Protein AF-A0A7S1H8D1-F1 (afdb_monomer_lite)

Radius of gyration: 38.82 Å; chains: 1; bounding box: 74×26×118 Å

Organism: Hemiselmis andersenii (NCBI:txid464988)

Secondary structure (DSSP, 8-state):
-HHHHHHHHHHHHHHHHHHHHHHHHHHHHHHHHHHHHHHHHHHHHHHHHHHHHHHHHS---EEEEEEEEE-TTTTSHHHHHHHHHHHTT-EEEE-S--B--SSTTSPEEEEEEEEEES-HHHHHHHHHHHHHHHHTPPP---

Structure (mmCIF, N/CA/C/O backbone):
data_AF-A0A7S1H8D1-F1
#
_entry.id   AF-A0A7S1H8D1-F1
#
loop_
_atom_site.group_PDB
_atom_site.id
_atom_site.type_symbol
_atom_site.label_atom_id
_atom_site.label_alt_id
_atom_site.label_comp_id
_atom_site.label_asym_id
_atom_site.label_entity_id
_atom_site.label_seq_id
_atom_site.pdbx_PDB_ins_code
_atom_site.Cartn_x
_atom_site.Cartn_y
_atom_site.Cartn_z
_atom_site.occupancy
_atom_site.B_iso_or_equiv
_atom_site.auth_seq_id
_atom_site.auth_comp_id
_atom_site.auth_asym_id
_atom_site.auth_atom_id
_atom_site.pdbx_PDB_model_num
ATOM 1 N N . VAL A 1 1 ? -43.469 2.665 75.234 1.00 86.69 1 VAL A N 1
ATOM 2 C CA . VAL A 1 1 ? -42.302 1.766 75.000 1.00 86.69 1 VAL A CA 1
ATOM 3 C C . VAL A 1 1 ? -42.365 1.082 73.634 1.00 86.69 1 VAL A C 1
ATOM 5 O O . VAL A 1 1 ? -41.456 1.278 72.842 1.00 86.69 1 VAL A O 1
ATOM 8 N N . LYS A 1 2 ? -43.433 0.341 73.303 1.00 91.94 2 LYS A N 1
ATOM 9 C CA . LYS A 1 2 ? -43.579 -0.340 71.997 1.00 91.94 2 LYS A CA 1
ATOM 10 C C . LYS A 1 2 ? -43.488 0.607 70.786 1.00 91.94 2 LYS A C 1
ATOM 12 O O . LYS A 1 2 ? -42.765 0.319 69.840 1.00 91.94 2 LYS A O 1
ATOM 17 N N . GLU A 1 3 ? -44.167 1.751 70.838 1.00 92.19 3 GLU A N 1
ATOM 18 C CA . GLU A 1 3 ? -44.136 2.763 69.767 1.00 92.19 3 GLU A CA 1
ATOM 19 C C . GLU A 1 3 ? -42.743 3.368 69.560 1.00 92.19 3 GLU A C 1
ATOM 21 O O . GLU A 1 3 ? -42.311 3.542 68.425 1.00 92.19 3 GLU A O 1
ATOM 26 N N . TYR A 1 4 ? -42.001 3.597 70.647 1.00 93.44 4 TYR A N 1
ATOM 27 C CA . TYR A 1 4 ? -40.619 4.079 70.596 1.00 93.44 4 TYR A CA 1
ATOM 28 C C . TYR A 1 4 ? -39.702 3.100 69.849 1.00 93.44 4 TYR A C 1
ATOM 30 O O . TYR A 1 4 ? -38.962 3.500 68.952 1.00 93.44 4 TYR A O 1
ATOM 38 N N . TYR A 1 5 ? -39.796 1.802 70.157 1.00 94.44 5 TYR A N 1
ATOM 39 C CA . TYR A 1 5 ? -39.021 0.779 69.452 1.00 94.44 5 TYR A CA 1
ATOM 40 C C . TYR A 1 5 ? -39.451 0.616 67.989 1.00 94.44 5 TYR A C 1
ATOM 42 O O . TYR A 1 5 ? -38.588 0.432 67.132 1.00 94.44 5 TYR A O 1
ATOM 50 N N . MET A 1 6 ? -40.748 0.740 67.672 1.00 94.12 6 MET A N 1
ATOM 51 C CA . MET A 1 6 ? -41.216 0.738 66.278 1.00 94.12 6 MET A CA 1
ATOM 52 C C . MET A 1 6 ? -40.664 1.927 65.483 1.00 94.12 6 MET A C 1
ATOM 54 O O . MET A 1 6 ? -40.239 1.750 64.340 1.00 94.12 6 MET A O 1
ATOM 58 N N . LEU A 1 7 ? -40.614 3.116 66.089 1.00 95.00 7 LEU A N 1
ATOM 59 C CA . LEU A 1 7 ? -40.040 4.305 65.461 1.00 95.00 7 LEU A CA 1
ATOM 60 C C . LEU A 1 7 ? -38.534 4.137 65.208 1.00 95.00 7 LEU A C 1
ATOM 62 O O . LEU A 1 7 ? -38.073 4.391 64.096 1.00 95.00 7 LEU A O 1
ATOM 66 N N . GLN A 1 8 ? -37.776 3.636 66.191 1.00 95.19 8 GLN A N 1
ATOM 67 C CA . GLN A 1 8 ? -36.350 3.340 66.008 1.00 95.19 8 GLN A CA 1
ATOM 68 C C . GLN A 1 8 ? -36.104 2.287 64.920 1.00 95.19 8 GLN A C 1
ATOM 70 O O . GLN A 1 8 ? -35.146 2.410 64.156 1.00 95.19 8 GLN A O 1
ATOM 75 N N . HIS A 1 9 ? -36.952 1.257 64.834 1.00 94.25 9 HIS A N 1
ATOM 76 C CA . HIS A 1 9 ? -36.835 0.228 63.800 1.00 94.25 9 HIS A CA 1
ATOM 77 C C . HIS A 1 9 ? -37.078 0.785 62.398 1.00 94.25 9 HIS A C 1
ATOM 79 O O . HIS A 1 9 ? -36.313 0.460 61.491 1.00 94.25 9 HIS A O 1
ATOM 85 N N . ARG A 1 10 ? -38.096 1.641 62.225 1.00 95.25 10 ARG A N 1
ATOM 86 C CA . ARG A 1 10 ? -38.345 2.329 60.947 1.00 95.25 10 ARG A CA 1
ATOM 87 C C . ARG A 1 10 ? -37.155 3.198 60.555 1.00 95.25 10 ARG A C 1
ATOM 89 O O . ARG A 1 10 ? -36.572 2.965 59.510 1.00 95.25 10 ARG A O 1
ATOM 96 N N . GLN A 1 11 ? -36.684 4.065 61.449 1.00 94.75 11 GLN A N 1
ATOM 97 C CA . GLN A 1 11 ? -35.532 4.929 61.168 1.00 94.75 11 GLN A CA 1
ATOM 98 C C . GLN A 1 11 ? -34.253 4.146 60.832 1.00 94.75 11 GLN A C 1
ATOM 100 O O . GLN A 1 11 ? -33.479 4.560 59.970 1.00 94.75 11 GLN A O 1
ATOM 105 N N . LYS A 1 12 ? -34.001 3.015 61.505 1.00 95.94 12 LYS A N 1
ATOM 106 C CA . LYS A 1 12 ? -32.871 2.133 61.169 1.00 95.94 12 LYS A CA 1
ATOM 107 C C . LYS A 1 12 ? -33.036 1.505 59.789 1.00 95.94 12 LYS A C 1
ATOM 109 O O . LYS A 1 12 ? -32.059 1.434 59.052 1.00 95.94 12 LYS A O 1
ATOM 114 N N . ARG A 1 13 ? -34.246 1.063 59.445 1.00 96.00 13 ARG A N 1
ATOM 115 C CA . ARG A 1 13 ? -34.550 0.508 58.126 1.00 96.00 13 ARG A CA 1
ATOM 116 C C . ARG A 1 13 ? -34.373 1.556 57.029 1.00 96.00 13 ARG A C 1
ATOM 118 O O . ARG A 1 13 ? -33.666 1.272 56.074 1.00 96.00 13 ARG A O 1
ATOM 125 N N . ASP A 1 14 ? -34.905 2.758 57.218 1.00 95.62 14 ASP A N 1
ATOM 126 C CA . ASP A 1 14 ? -34.790 3.852 56.247 1.00 95.62 14 ASP A CA 1
ATOM 127 C C . ASP A 1 14 ? -33.313 4.208 56.001 1.00 95.62 14 ASP A C 1
ATOM 129 O O . ASP A 1 14 ? -32.876 4.366 54.865 1.00 95.62 14 ASP A O 1
ATOM 133 N N . ARG A 1 15 ? -32.494 4.241 57.064 1.00 95.75 15 ARG A N 1
ATOM 134 C CA . ARG A 1 15 ? -31.038 4.433 56.938 1.00 95.75 15 ARG A CA 1
ATOM 135 C C . ARG A 1 15 ? -30.366 3.314 56.149 1.00 95.75 15 ARG A C 1
ATOM 137 O O . ARG A 1 15 ? -29.469 3.603 55.367 1.00 95.75 15 ARG A O 1
ATOM 144 N N . LEU A 1 16 ? -30.762 2.060 56.365 1.00 95.88 16 LEU A N 1
ATOM 145 C CA . LEU A 1 16 ? -30.211 0.921 55.627 1.00 95.88 16 LEU A CA 1
ATOM 146 C C . LEU A 1 16 ? -30.637 0.932 54.156 1.00 95.88 16 LEU A C 1
ATOM 148 O O . LEU A 1 16 ? -29.819 0.593 53.307 1.00 95.88 16 LEU A O 1
ATOM 152 N N . GLU A 1 17 ? -31.868 1.344 53.851 1.00 96.38 17 GLU A N 1
ATOM 153 C CA . GLU A 1 17 ? -32.351 1.493 52.473 1.00 96.38 17 GLU A CA 1
ATOM 154 C C .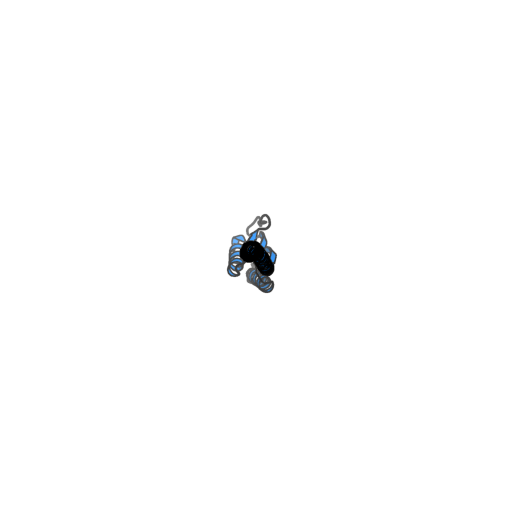 GLU A 1 17 ? -31.542 2.568 51.730 1.00 96.38 17 GLU A C 1
ATOM 156 O O . GLU A 1 17 ? -30.990 2.280 50.671 1.00 96.38 17 GLU A O 1
ATOM 161 N N . VAL A 1 18 ? -31.320 3.738 52.341 1.00 96.00 18 VAL A N 1
ATOM 162 C CA . VAL A 1 18 ? -30.453 4.783 51.760 1.00 96.00 18 VAL A CA 1
ATOM 163 C C . VAL A 1 18 ? -29.021 4.282 51.555 1.00 96.00 18 VAL A C 1
ATOM 165 O O . VAL A 1 18 ? -28.406 4.539 50.522 1.00 96.00 18 VAL A O 1
ATOM 168 N N . LEU A 1 19 ? -28.467 3.556 52.528 1.00 96.06 19 LEU A N 1
ATOM 169 C CA . LEU A 1 19 ? -27.090 3.063 52.448 1.00 96.06 19 LEU A CA 1
ATOM 170 C C . LEU A 1 19 ? -26.940 2.001 51.351 1.00 96.06 19 LEU A C 1
ATOM 172 O O . LEU A 1 19 ? -25.942 2.008 50.632 1.00 96.06 19 LEU A O 1
ATOM 176 N N . ARG A 1 20 ? -27.949 1.138 51.177 1.00 95.81 20 ARG A N 1
ATOM 177 C CA . ARG A 1 20 ? -28.020 0.19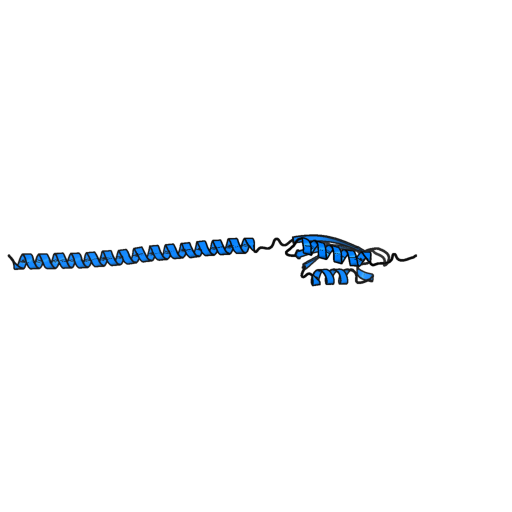0 50.060 1.00 95.81 20 ARG A CA 1
ATOM 178 C C . ARG A 1 20 ? -28.022 0.927 48.726 1.00 95.81 20 ARG A C 1
ATOM 180 O O . ARG A 1 20 ? -27.223 0.579 47.864 1.00 95.81 20 ARG A O 1
ATOM 187 N N . ASP A 1 21 ? -28.872 1.935 48.571 1.00 96.75 21 ASP A N 1
ATOM 188 C CA . ASP A 1 21 ? -29.014 2.654 47.303 1.00 96.75 21 ASP A CA 1
ATOM 189 C C . ASP A 1 21 ? -27.717 3.400 46.936 1.00 96.75 21 ASP A C 1
ATOM 191 O O . ASP A 1 21 ? -27.272 3.355 45.790 1.00 96.75 21 ASP A O 1
ATOM 195 N N . VAL A 1 22 ? -27.027 3.988 47.923 1.00 95.69 22 VAL A N 1
ATOM 196 C CA . VAL A 1 22 ? -25.704 4.610 47.721 1.00 95.69 22 VAL A CA 1
ATOM 197 C C . VAL A 1 22 ? -24.652 3.585 47.294 1.00 95.69 22 VAL A C 1
ATOM 199 O O . VAL A 1 22 ? -23.853 3.855 46.395 1.00 95.69 22 VAL A O 1
ATOM 202 N N . VAL A 1 23 ? -24.620 2.414 47.933 1.00 95.88 23 VAL A N 1
ATOM 203 C CA . VAL A 1 23 ? -23.674 1.347 47.571 1.00 95.88 23 VAL A CA 1
ATOM 204 C C . VAL A 1 23 ? -23.972 0.811 46.173 1.00 95.88 23 VAL A C 1
ATOM 206 O O . VAL A 1 23 ? -23.040 0.592 45.402 1.00 95.88 23 VAL A O 1
ATOM 209 N N . GLN A 1 24 ? -25.247 0.644 45.828 1.00 96.06 24 GLN A N 1
ATOM 210 C CA . GLN A 1 24 ? -25.665 0.155 44.521 1.00 96.06 24 GLN A CA 1
ATOM 211 C C . GLN A 1 24 ? -25.287 1.133 43.405 1.00 96.06 24 GLN A C 1
ATOM 213 O O . GLN A 1 24 ? -24.681 0.716 42.421 1.00 96.06 24 GLN A O 1
ATOM 218 N N . MET A 1 25 ? -25.519 2.432 43.603 1.00 95.56 25 MET A N 1
ATOM 219 C CA . MET A 1 25 ? -25.109 3.460 42.643 1.00 95.56 25 MET A CA 1
ATOM 220 C C . MET A 1 25 ? -23.587 3.455 42.420 1.00 95.56 25 MET A C 1
ATOM 222 O O . MET A 1 25 ? -23.121 3.458 41.283 1.00 95.56 25 MET A O 1
ATOM 226 N N . ARG A 1 26 ? -22.792 3.356 43.496 1.00 94.06 26 ARG A N 1
ATOM 227 C CA . ARG A 1 26 ? -21.323 3.275 43.385 1.00 94.06 26 ARG A CA 1
ATOM 228 C C . ARG A 1 26 ? -20.845 2.004 42.687 1.00 94.06 26 ARG A C 1
ATOM 230 O O . ARG A 1 26 ? -19.829 2.032 41.996 1.00 94.06 26 ARG A O 1
ATOM 237 N N . LEU A 1 27 ? -21.542 0.886 42.885 1.00 95.00 27 LEU A N 1
ATOM 238 C CA . LEU A 1 27 ? -21.225 -0.367 42.208 1.00 95.00 27 LEU A CA 1
ATOM 239 C C . LEU A 1 27 ? -21.471 -0.247 40.701 1.00 95.00 27 LEU A C 1
ATOM 241 O O . LEU A 1 27 ? -20.621 -0.658 39.915 1.00 95.00 27 LEU A O 1
ATOM 245 N N . GLU A 1 28 ? -22.600 0.339 40.304 1.00 96.00 28 GLU A N 1
ATOM 246 C CA . GLU A 1 28 ? -22.944 0.567 38.898 1.00 96.00 28 GLU A CA 1
ATOM 247 C C . GLU A 1 28 ? -21.924 1.489 38.210 1.00 96.00 28 GLU A C 1
ATOM 249 O O . GLU A 1 28 ? -21.458 1.173 37.112 1.00 96.00 28 GLU A O 1
ATOM 254 N N . GLU A 1 29 ? -21.493 2.565 38.878 1.00 94.06 29 GLU A N 1
ATOM 255 C CA . GLU A 1 29 ? -20.413 3.444 38.399 1.00 94.06 29 GLU A CA 1
ATOM 256 C C . GLU A 1 29 ? -19.091 2.680 38.212 1.00 94.06 29 GLU A C 1
ATOM 258 O O . GLU A 1 29 ? -18.476 2.747 37.144 1.00 94.06 29 GLU A O 1
ATOM 263 N N . ALA A 1 30 ? -18.681 1.888 39.208 1.00 91.69 30 ALA A N 1
ATOM 264 C CA . ALA A 1 30 ? -17.452 1.098 39.134 1.00 91.69 30 ALA A CA 1
ATOM 265 C C . ALA A 1 30 ? -17.503 0.043 38.012 1.00 91.69 30 ALA A C 1
ATOM 267 O O . ALA A 1 30 ? -16.527 -0.145 37.281 1.00 91.69 30 ALA A O 1
ATOM 268 N N . MET A 1 31 ? -18.645 -0.627 37.831 1.00 95.62 31 MET A N 1
ATOM 269 C CA . MET A 1 31 ? -18.850 -1.584 36.740 1.00 95.62 31 MET A CA 1
ATOM 270 C C . MET A 1 31 ? -18.814 -0.904 35.367 1.00 95.62 31 MET A C 1
ATOM 272 O O . MET A 1 31 ? -18.234 -1.453 34.424 1.00 95.62 31 MET A O 1
ATOM 276 N N . ALA A 1 32 ? -19.392 0.293 35.243 1.00 92.06 32 ALA A N 1
ATOM 277 C CA . ALA A 1 32 ? -19.333 1.072 34.011 1.00 92.06 32 ALA A CA 1
ATOM 278 C C . ALA A 1 32 ? -17.887 1.443 33.649 1.00 92.06 32 ALA A C 1
ATOM 280 O O . ALA A 1 32 ? -17.497 1.333 32.483 1.00 92.06 32 ALA A O 1
ATOM 281 N N . ASP A 1 33 ? -17.067 1.810 34.633 1.00 91.75 33 ASP A N 1
ATOM 282 C CA . ASP A 1 33 ? -15.659 2.137 34.407 1.00 91.75 33 ASP A CA 1
ATOM 283 C C . ASP A 1 33 ? -14.818 0.918 34.009 1.00 91.75 33 ASP A C 1
ATOM 285 O O . ASP A 1 33 ? -14.001 1.014 33.084 1.00 91.75 33 ASP A O 1
ATOM 289 N N . VAL A 1 34 ? -15.067 -0.249 34.613 1.00 89.81 34 VAL A N 1
ATOM 290 C CA . VAL A 1 34 ? -14.448 -1.516 34.183 1.00 89.81 34 VAL A CA 1
ATOM 291 C C . VAL A 1 34 ? -14.825 -1.834 32.736 1.00 89.81 34 VAL A C 1
ATOM 293 O O . VAL A 1 34 ? -13.942 -2.101 31.919 1.00 89.81 34 VAL A O 1
ATOM 296 N N . ASN A 1 35 ? -16.106 -1.724 32.375 1.00 85.88 35 ASN A N 1
ATOM 297 C CA . ASN A 1 35 ? -16.562 -1.970 31.006 1.00 85.88 35 ASN A CA 1
ATOM 298 C C . ASN A 1 35 ? -15.946 -0.988 30.002 1.00 85.88 35 ASN A C 1
ATOM 300 O O . ASN A 1 35 ? -15.504 -1.410 28.932 1.00 85.88 35 ASN A O 1
ATOM 304 N N . ARG A 1 36 ? -15.842 0.303 30.340 1.00 84.44 36 ARG A N 1
ATOM 305 C CA . ARG A 1 36 ? -15.152 1.304 29.504 1.00 84.44 36 ARG A CA 1
ATOM 306 C C . ARG A 1 36 ? -13.661 1.006 29.351 1.00 84.44 36 ARG A C 1
ATOM 308 O O . ARG A 1 36 ? -13.086 1.304 28.306 1.00 84.44 36 ARG A O 1
ATOM 315 N N . SER A 1 37 ? -13.013 0.473 30.385 1.00 80.56 37 SER A N 1
ATOM 316 C CA . SER A 1 37 ? -11.603 0.068 30.331 1.00 80.56 37 SER A CA 1
ATOM 317 C C . SER A 1 37 ? -11.404 -1.160 29.436 1.00 80.56 37 SER A C 1
ATOM 319 O O . SER A 1 37 ? -10.532 -1.153 28.567 1.00 80.56 37 SER A O 1
ATOM 321 N N . LEU A 1 38 ? -12.275 -2.167 29.565 1.00 80.38 38 LEU A N 1
ATOM 322 C CA . LEU A 1 38 ? -12.280 -3.350 28.700 1.00 80.38 38 LEU A CA 1
ATOM 323 C C . LEU A 1 38 ? -12.486 -2.972 27.229 1.00 80.38 38 LEU A C 1
ATOM 325 O O . LEU A 1 38 ? -11.699 -3.397 26.392 1.00 80.38 38 LEU A O 1
ATOM 329 N N . HIS A 1 39 ? -13.457 -2.105 26.923 1.00 78.19 39 HIS A N 1
ATOM 330 C CA . HIS A 1 39 ? -13.681 -1.625 25.552 1.00 78.19 39 HIS A CA 1
ATOM 331 C C . HIS A 1 39 ? -12.477 -0.854 24.997 1.00 78.19 39 HIS A C 1
ATOM 333 O O . HIS A 1 39 ? -12.115 -1.009 23.833 1.00 78.19 39 HIS A O 1
ATOM 339 N N . ARG A 1 40 ? -11.813 -0.029 25.817 1.00 74.38 40 ARG A N 1
ATOM 340 C CA . ARG A 1 40 ? -10.579 0.653 25.394 1.00 74.38 40 ARG A CA 1
ATOM 341 C C . ARG A 1 40 ? -9.476 -0.348 25.062 1.00 74.38 40 ARG A C 1
ATOM 343 O O . ARG A 1 40 ? -8.798 -0.184 24.053 1.00 74.38 40 ARG A O 1
ATOM 350 N N . ARG A 1 41 ? -9.325 -1.399 25.867 1.00 75.31 41 ARG A N 1
ATOM 351 C CA . ARG A 1 41 ? -8.339 -2.454 25.626 1.00 75.31 41 ARG A CA 1
ATOM 352 C C . ARG A 1 41 ? -8.638 -3.250 24.353 1.00 75.31 41 ARG A C 1
ATOM 354 O O . ARG A 1 41 ? -7.718 -3.453 23.571 1.00 75.31 41 ARG A O 1
ATOM 361 N N . THR A 1 42 ? -9.895 -3.619 24.096 1.00 83.62 42 THR A N 1
ATOM 362 C CA . THR A 1 42 ? -10.267 -4.342 22.865 1.00 83.62 42 THR A CA 1
ATOM 363 C C . THR A 1 42 ? -10.031 -3.500 21.614 1.00 83.62 42 THR A C 1
ATOM 365 O O . THR A 1 42 ? -9.523 -4.016 20.626 1.00 83.62 42 THR A O 1
ATOM 368 N N . VAL A 1 43 ? -10.323 -2.195 21.659 1.00 79.62 43 VAL A N 1
ATOM 369 C CA . VAL A 1 43 ? -10.048 -1.282 20.535 1.00 79.62 43 VAL A CA 1
ATOM 370 C C . VAL A 1 43 ? -8.545 -1.153 20.280 1.00 79.62 43 VAL A C 1
ATOM 372 O O . VAL A 1 43 ? -8.124 -1.158 19.127 1.00 79.62 43 VAL A O 1
ATOM 375 N N . VAL A 1 44 ? -7.723 -1.073 21.332 1.00 79.50 44 VAL A N 1
ATOM 376 C CA . VAL A 1 44 ? -6.256 -1.021 21.198 1.00 79.50 44 VAL A CA 1
ATOM 377 C C . VAL A 1 44 ? -5.698 -2.337 20.652 1.00 79.50 44 VAL A C 1
ATOM 379 O O . VAL A 1 44 ? -4.856 -2.311 19.758 1.00 79.50 44 VAL A O 1
ATOM 382 N N . GLU A 1 45 ? -6.172 -3.481 21.143 1.00 82.81 45 GLU A N 1
ATOM 383 C CA . GLU A 1 45 ? -5.769 -4.803 20.646 1.00 82.81 45 GLU A CA 1
ATOM 384 C C . GLU A 1 45 ? -6.171 -4.994 19.173 1.00 82.81 45 GLU A C 1
ATOM 386 O O . GLU A 1 45 ? -5.377 -5.493 18.372 1.00 82.81 45 GLU A O 1
ATOM 391 N N . GLU A 1 46 ? -7.358 -4.527 18.776 1.00 80.69 46 GLU A N 1
ATOM 392 C CA . GLU A 1 46 ? -7.810 -4.569 17.384 1.00 80.69 46 GLU A CA 1
ATOM 393 C C . GLU A 1 46 ? -7.037 -3.593 16.484 1.00 80.69 46 GLU A C 1
ATOM 395 O O . GLU A 1 46 ? -6.663 -3.963 15.369 1.00 80.69 46 GLU A O 1
ATOM 400 N N . ALA A 1 47 ? -6.703 -2.397 16.977 1.00 77.00 47 ALA A N 1
ATOM 401 C CA . ALA A 1 47 ? -5.832 -1.455 16.276 1.00 77.00 47 ALA A CA 1
ATOM 402 C C . ALA A 1 47 ? -4.427 -2.040 16.061 1.00 77.00 47 ALA A C 1
ATOM 404 O O . ALA A 1 47 ? -3.903 -1.972 14.950 1.00 77.00 47 ALA A O 1
ATOM 405 N N . HIS A 1 48 ? -3.851 -2.697 17.074 1.00 77.88 48 HIS A N 1
ATOM 406 C CA . HIS A 1 48 ? -2.572 -3.401 16.945 1.00 77.88 48 HIS A CA 1
ATOM 407 C C . HIS A 1 48 ? -2.651 -4.568 15.955 1.00 77.88 48 HIS A C 1
ATOM 409 O O . HIS A 1 48 ? -1.744 -4.754 15.142 1.00 77.88 48 HIS A O 1
ATOM 415 N N . ARG A 1 49 ? -3.746 -5.341 15.974 1.00 85.62 49 ARG A N 1
ATOM 416 C CA . ARG A 1 49 ? -3.983 -6.408 14.991 1.00 85.62 49 ARG A CA 1
ATOM 417 C C . ARG A 1 49 ? -4.026 -5.851 13.570 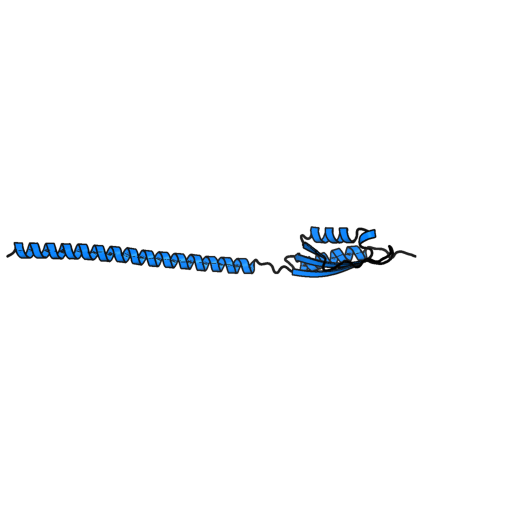1.00 85.62 49 ARG A C 1
ATOM 419 O O . ARG A 1 49 ? -3.449 -6.449 12.661 1.00 85.62 49 ARG A O 1
ATOM 426 N N . LEU A 1 50 ? -4.712 -4.725 13.376 1.00 82.19 50 LEU A N 1
ATOM 427 C CA . LEU A 1 50 ? -4.825 -4.062 12.081 1.00 82.19 50 LEU A CA 1
ATOM 428 C C . LEU A 1 50 ? -3.472 -3.504 11.625 1.00 82.19 50 LEU A C 1
ATOM 430 O O . LEU A 1 50 ? -3.107 -3.710 10.472 1.00 82.19 50 LEU A O 1
ATOM 434 N N . GLN A 1 51 ? -2.709 -2.879 12.526 1.00 79.62 51 GLN A N 1
ATOM 435 C CA . GLN A 1 51 ? -1.370 -2.364 12.242 1.00 79.62 51 GLN A CA 1
ATOM 436 C C . GLN A 1 51 ? -0.418 -3.486 11.817 1.00 79.62 51 GLN A C 1
ATOM 438 O O . GLN A 1 51 ? 0.183 -3.391 10.754 1.00 79.62 51 GLN A O 1
ATOM 443 N N . ASN A 1 52 ? -0.359 -4.590 12.565 1.00 78.94 52 ASN A N 1
ATOM 444 C CA . ASN A 1 52 ? 0.485 -5.737 12.210 1.00 78.94 52 ASN A CA 1
ATOM 445 C C . ASN A 1 52 ? 0.080 -6.350 10.859 1.00 78.94 52 ASN A C 1
ATOM 447 O O . ASN A 1 52 ? 0.925 -6.792 10.081 1.00 78.94 52 ASN A O 1
ATOM 451 N N . ARG A 1 53 ? -1.223 -6.362 10.548 1.00 73.44 53 ARG A N 1
ATOM 452 C CA . ARG A 1 53 ? -1.726 -6.804 9.243 1.00 73.44 53 ARG A CA 1
ATOM 453 C C . ARG A 1 53 ? -1.354 -5.823 8.127 1.00 73.44 53 ARG A C 1
ATOM 455 O O . ARG A 1 53 ? -0.997 -6.276 7.048 1.00 73.44 53 ARG A O 1
ATOM 462 N N . MET A 1 54 ? -1.409 -4.514 8.372 1.00 65.06 54 MET A N 1
ATOM 463 C CA . MET A 1 54 ? -0.979 -3.492 7.413 1.00 65.06 54 MET A CA 1
ATOM 464 C C . MET A 1 54 ? 0.530 -3.530 7.178 1.00 65.06 54 MET A C 1
ATOM 466 O O . MET A 1 54 ? 0.938 -3.491 6.027 1.00 65.06 54 MET A O 1
ATOM 470 N N . GLU A 1 55 ? 1.350 -3.685 8.217 1.00 67.69 55 GLU A N 1
ATOM 471 C CA . GLU A 1 55 ? 2.805 -3.861 8.099 1.00 67.69 55 GLU A CA 1
ATOM 472 C C . GLU A 1 55 ? 3.160 -5.141 7.324 1.00 67.69 55 GLU A C 1
ATOM 474 O O . GLU A 1 55 ? 4.067 -5.123 6.497 1.00 67.69 55 GLU A O 1
ATOM 479 N N . GLY A 1 56 ? 2.389 -6.222 7.492 1.00 60.12 56 GLY A N 1
ATOM 480 C CA . GLY A 1 56 ? 2.491 -7.418 6.646 1.00 60.12 56 GLY A CA 1
ATOM 481 C C . GLY A 1 56 ? 2.014 -7.217 5.198 1.00 60.12 56 GLY A C 1
ATOM 482 O O . GLY A 1 56 ? 2.445 -7.946 4.308 1.00 60.12 56 GLY A O 1
ATOM 483 N N . MET A 1 57 ? 1.147 -6.229 4.951 1.00 54.94 57 MET A N 1
ATOM 484 C CA . MET A 1 57 ? 0.676 -5.818 3.620 1.00 54.94 57 MET A CA 1
ATOM 485 C C . MET A 1 57 ? 1.525 -4.707 2.990 1.00 54.94 57 MET A C 1
ATOM 487 O O . MET A 1 57 ? 1.312 -4.394 1.816 1.00 54.94 57 MET A O 1
ATOM 491 N N . VAL A 1 58 ? 2.501 -4.135 3.711 1.00 54.09 58 VAL A N 1
ATOM 492 C CA . VAL A 1 58 ? 3.591 -3.357 3.110 1.00 54.09 58 VAL A CA 1
ATOM 493 C C . VAL A 1 58 ? 4.449 -4.351 2.335 1.00 54.09 58 VAL A C 1
ATOM 495 O O . VAL A 1 58 ? 5.467 -4.865 2.795 1.00 54.09 58 VAL A O 1
ATOM 498 N N . SER A 1 59 ? 3.946 -4.661 1.142 1.00 55.25 59 SER A N 1
ATOM 499 C CA . SER A 1 59 ? 4.653 -5.258 0.028 1.00 55.25 59 SER A CA 1
ATOM 500 C C . SER A 1 59 ? 6.080 -4.749 0.042 1.00 55.25 59 SER A C 1
ATOM 502 O O . SER A 1 59 ? 6.317 -3.538 0.044 1.00 55.25 59 SER A O 1
ATOM 504 N N . ARG A 1 60 ? 7.037 -5.675 0.096 1.00 60.78 60 ARG A N 1
ATOM 505 C CA . ARG A 1 60 ? 8.444 -5.360 -0.115 1.00 60.78 60 ARG A CA 1
ATOM 506 C C . ARG A 1 60 ? 8.532 -4.796 -1.523 1.00 60.78 60 ARG A C 1
ATOM 508 O O . ARG A 1 60 ? 8.611 -5.556 -2.477 1.00 60.78 60 ARG A O 1
ATOM 515 N N . ASN A 1 61 ? 8.436 -3.478 -1.659 1.00 65.44 61 ASN A N 1
ATOM 516 C CA . ASN A 1 61 ? 8.596 -2.826 -2.943 1.00 65.44 61 ASN A CA 1
ATOM 517 C C . ASN A 1 61 ? 10.009 -3.156 -3.410 1.00 65.44 61 ASN A C 1
ATOM 519 O O . ASN A 1 61 ? 10.989 -2.641 -2.865 1.00 65.44 61 ASN A O 1
ATOM 523 N N . PHE A 1 62 ? 10.113 -4.071 -4.370 1.00 70.81 62 PHE A N 1
ATOM 524 C CA . PHE A 1 62 ? 11.395 -4.405 -4.952 1.00 70.81 62 PHE A CA 1
ATOM 525 C C . PHE A 1 62 ? 11.836 -3.209 -5.778 1.00 70.81 62 PHE A C 1
ATOM 527 O O . PHE A 1 62 ? 11.101 -2.704 -6.630 1.00 70.81 62 PHE A O 1
ATOM 534 N N . THR A 1 63 ? 13.032 -2.729 -5.463 1.00 78.75 63 THR A N 1
ATOM 535 C CA . THR A 1 63 ? 13.702 -1.707 -6.251 1.00 78.75 63 THR A CA 1
ATOM 536 C C . THR A 1 63 ? 14.914 -2.339 -6.902 1.00 78.75 63 THR A C 1
ATOM 538 O O . THR A 1 63 ? 15.645 -3.105 -6.273 1.00 78.75 63 THR A O 1
ATOM 541 N N . THR A 1 64 ? 15.102 -2.095 -8.190 1.00 84.19 64 THR A N 1
ATOM 542 C CA . THR A 1 64 ? 16.241 -2.625 -8.943 1.00 84.19 64 THR A CA 1
ATOM 543 C C . THR A 1 64 ? 16.690 -1.579 -9.942 1.00 84.19 64 THR A C 1
ATOM 545 O O . THR A 1 64 ? 15.872 -0.850 -10.495 1.00 84.19 64 THR A O 1
ATOM 548 N N . THR A 1 65 ? 17.998 -1.464 -10.137 1.00 86.31 65 THR A N 1
ATOM 549 C CA . THR A 1 65 ? 18.584 -0.556 -11.118 1.00 86.31 65 THR A CA 1
ATOM 550 C C . THR A 1 65 ? 19.046 -1.344 -12.335 1.00 86.31 65 THR A C 1
ATOM 552 O O . THR A 1 65 ? 19.741 -2.351 -12.215 1.00 86.31 65 THR A O 1
ATOM 555 N N . VAL A 1 66 ? 18.657 -0.879 -13.517 1.00 86.38 66 VAL A N 1
ATOM 556 C CA . VAL A 1 66 ? 19.034 -1.455 -14.807 1.00 86.38 66 VAL A CA 1
ATOM 557 C C . VAL A 1 66 ? 19.796 -0.396 -15.589 1.00 86.38 66 VAL A C 1
ATOM 559 O O . VAL A 1 66 ? 19.358 0.748 -15.704 1.00 86.38 66 VAL A O 1
ATOM 562 N N . ARG A 1 67 ? 20.966 -0.766 -16.109 1.00 87.62 67 ARG A N 1
ATOM 563 C CA . ARG A 1 67 ? 21.717 0.064 -17.051 1.00 87.62 67 ARG A CA 1
ATOM 564 C C . ARG A 1 67 ? 21.342 -0.367 -18.461 1.00 87.62 67 ARG A C 1
ATOM 566 O O . ARG A 1 67 ? 21.491 -1.539 -18.790 1.00 87.62 67 ARG A O 1
ATOM 573 N N . VAL A 1 68 ? 20.886 0.585 -19.262 1.00 86.06 68 VAL A N 1
ATOM 574 C CA . VAL A 1 68 ? 20.506 0.379 -20.657 1.00 86.06 68 VAL A CA 1
ATOM 575 C C . VAL A 1 68 ? 21.501 1.134 -21.528 1.00 86.06 68 VAL A C 1
ATOM 577 O O . VAL A 1 68 ? 21.701 2.336 -21.337 1.00 86.06 68 VAL A O 1
ATOM 580 N N . THR A 1 69 ? 22.132 0.429 -22.462 1.00 85.69 69 THR A N 1
ATOM 581 C CA . THR A 1 69 ? 23.131 0.971 -23.388 1.00 85.69 69 THR A CA 1
ATOM 582 C C . THR A 1 69 ? 22.734 0.589 -24.812 1.00 85.69 69 THR A C 1
ATOM 584 O 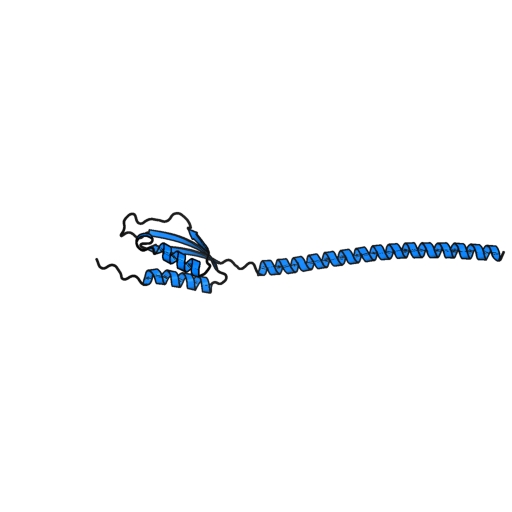O . THR A 1 69 ? 22.354 -0.553 -25.048 1.00 85.69 69 THR A O 1
ATOM 587 N N . GLY A 1 70 ? 22.761 1.550 -25.737 1.00 84.88 70 GLY A N 1
ATOM 588 C CA . GLY A 1 70 ? 22.440 1.332 -27.152 1.00 84.88 70 GLY A CA 1
ATOM 589 C C . GLY A 1 70 ? 22.095 2.632 -27.883 1.00 84.88 70 GLY A C 1
ATOM 590 O O . GLY A 1 70 ? 22.276 3.731 -27.356 1.00 84.88 70 GLY A O 1
ATOM 591 N N . HIS A 1 71 ? 21.536 2.557 -29.092 1.00 83.38 71 HIS A N 1
ATOM 592 C CA . HIS A 1 71 ? 21.076 3.742 -29.839 1.00 83.38 71 HIS A CA 1
ATOM 593 C C . HIS A 1 71 ? 19.694 4.235 -29.368 1.00 83.38 71 HIS A C 1
ATOM 595 O O . HIS A 1 71 ? 18.733 4.314 -30.137 1.00 83.38 71 HIS A O 1
ATOM 601 N N . LEU A 1 72 ? 19.612 4.590 -28.082 1.00 80.81 72 LEU A N 1
ATOM 602 C CA . LEU A 1 72 ? 18.373 4.804 -27.321 1.00 80.81 72 LEU A CA 1
ATOM 603 C C . LEU A 1 72 ? 17.373 5.782 -27.964 1.00 80.81 72 LEU A C 1
ATOM 605 O O . LEU A 1 72 ? 16.167 5.556 -27.891 1.00 80.81 72 LEU A O 1
ATOM 609 N N . TYR A 1 73 ? 17.872 6.846 -28.599 1.00 80.12 73 TYR A N 1
ATOM 610 C CA . TYR A 1 73 ? 17.052 7.938 -29.140 1.00 80.12 73 TYR A CA 1
ATOM 611 C C . TYR A 1 73 ? 16.762 7.803 -30.637 1.00 80.12 73 TYR A C 1
ATOM 613 O O . TYR A 1 73 ? 15.666 8.128 -31.075 1.00 80.12 73 TYR A O 1
ATOM 621 N N . ASN A 1 74 ? 17.715 7.303 -31.431 1.00 71.12 74 ASN A N 1
ATOM 622 C CA . ASN A 1 74 ? 17.557 7.222 -32.890 1.00 71.12 74 ASN A CA 1
ATOM 623 C C . ASN A 1 74 ? 16.498 6.196 -33.315 1.00 71.12 74 ASN A C 1
ATOM 625 O O . ASN A 1 74 ? 15.931 6.319 -34.396 1.00 71.12 74 ASN A O 1
ATOM 629 N N . ARG A 1 75 ? 16.257 5.177 -32.484 1.00 68.62 75 ARG A N 1
ATOM 630 C CA . ARG A 1 75 ? 15.354 4.056 -32.788 1.00 68.62 75 ARG A CA 1
ATOM 631 C C . ARG A 1 75 ? 14.151 3.963 -31.850 1.00 68.62 75 ARG A C 1
ATOM 633 O O . ARG A 1 75 ? 13.502 2.924 -31.814 1.00 68.62 75 ARG A O 1
ATOM 640 N N . HIS A 1 76 ? 13.874 5.010 -31.065 1.00 81.44 76 HIS A N 1
ATOM 641 C CA . HIS A 1 76 ? 12.831 4.985 -30.027 1.00 81.44 76 HIS A CA 1
ATOM 642 C C . HIS A 1 76 ? 12.974 3.795 -29.051 1.00 81.44 76 HIS A C 1
ATOM 644 O O . HIS A 1 76 ? 12.005 3.340 -28.451 1.00 81.44 76 HIS A O 1
ATOM 650 N N . LEU A 1 77 ? 14.195 3.269 -28.881 1.00 82.88 77 LEU A N 1
ATOM 651 C CA . LEU A 1 77 ? 14.466 2.111 -28.023 1.00 82.88 77 LEU A CA 1
ATOM 652 C C . LEU A 1 77 ? 14.184 2.435 -26.558 1.00 82.88 77 LEU A C 1
ATOM 654 O O . LEU A 1 77 ? 13.674 1.586 -25.830 1.00 82.88 77 LEU A O 1
ATOM 658 N N . LEU A 1 78 ? 14.473 3.670 -26.135 1.00 84.75 78 LEU A N 1
ATOM 659 C CA . LEU A 1 78 ? 14.127 4.124 -24.793 1.00 84.75 78 LEU A CA 1
ATOM 660 C C . LEU A 1 78 ? 12.612 4.122 -24.581 1.00 84.75 78 LEU A C 1
ATOM 662 O O . LEU A 1 78 ? 12.154 3.588 -23.583 1.00 84.75 78 LEU A O 1
ATOM 666 N N . GLU A 1 79 ? 11.850 4.666 -25.527 1.00 87.00 79 GLU A N 1
ATOM 667 C CA . GLU A 1 79 ? 10.385 4.737 -25.467 1.00 87.00 79 GLU A CA 1
ATOM 668 C C . GLU A 1 79 ? 9.772 3.334 -25.390 1.00 87.00 79 GLU A C 1
ATOM 670 O O . GLU A 1 79 ? 9.061 3.030 -24.441 1.00 87.00 79 GLU A O 1
ATOM 675 N N . ARG A 1 80 ? 10.203 2.413 -26.260 1.00 87.50 80 ARG A N 1
ATOM 676 C CA . ARG A 1 80 ? 9.784 1.002 -26.201 1.00 87.50 80 ARG A CA 1
ATOM 677 C C . ARG A 1 80 ? 10.153 0.309 -24.890 1.00 87.50 80 ARG A C 1
ATOM 679 O O . ARG A 1 80 ? 9.417 -0.550 -24.416 1.00 87.50 80 ARG A O 1
ATOM 686 N N . THR A 1 81 ? 11.311 0.643 -24.322 1.00 86.81 81 THR A N 1
ATOM 687 C CA . THR A 1 81 ? 11.733 0.106 -23.021 1.00 86.81 81 THR A CA 1
ATOM 688 C C . THR A 1 81 ? 10.796 0.596 -21.917 1.00 86.81 81 THR A C 1
ATOM 690 O O . THR A 1 81 ? 10.406 -0.192 -21.058 1.00 86.81 81 THR A O 1
ATOM 693 N N . LEU A 1 82 ? 10.407 1.874 -21.953 1.00 88.31 82 LEU A N 1
ATOM 694 C CA . LEU A 1 82 ? 9.445 2.458 -21.017 1.00 88.31 82 LEU A CA 1
ATOM 695 C C . LEU A 1 82 ? 8.057 1.826 -21.170 1.00 88.31 82 LEU A C 1
ATOM 697 O O . LEU A 1 82 ? 7.483 1.436 -20.158 1.00 88.31 82 LEU A O 1
ATOM 701 N N . ASP A 1 83 ? 7.577 1.624 -22.399 1.00 89.19 83 ASP A N 1
ATOM 702 C CA . ASP A 1 83 ? 6.276 0.994 -22.669 1.00 89.19 83 ASP A CA 1
ATOM 703 C C . ASP A 1 83 ? 6.178 -0.414 -22.065 1.00 89.19 83 ASP A C 1
ATOM 705 O O . ASP A 1 83 ? 5.168 -0.774 -21.461 1.00 89.19 83 ASP A O 1
ATOM 709 N N . VAL A 1 84 ? 7.242 -1.217 -22.187 1.00 87.75 84 VAL A N 1
ATOM 710 C CA . VAL A 1 84 ? 7.301 -2.560 -21.585 1.00 87.75 84 VAL A CA 1
ATOM 711 C C . VAL A 1 84 ? 7.252 -2.474 -20.060 1.00 87.75 84 VAL A C 1
ATOM 713 O O . VAL A 1 84 ? 6.508 -3.212 -19.419 1.00 87.75 84 VAL A O 1
ATOM 716 N N . ILE A 1 85 ? 8.011 -1.554 -19.462 1.00 86.31 85 ILE A N 1
ATOM 717 C CA . ILE A 1 85 ? 8.027 -1.357 -18.006 1.00 86.31 85 ILE A CA 1
ATOM 718 C C . ILE A 1 85 ? 6.640 -0.921 -17.499 1.00 86.31 85 ILE A C 1
ATOM 720 O O . ILE A 1 85 ? 6.165 -1.436 -16.482 1.00 86.31 85 ILE A O 1
ATOM 724 N N . GLU A 1 86 ? 5.974 -0.014 -18.216 1.00 85.75 86 GLU A N 1
ATOM 725 C CA . GLU A 1 86 ? 4.627 0.461 -17.885 1.00 85.75 86 GLU A CA 1
ATOM 726 C C . GLU A 1 86 ? 3.564 -0.632 -18.055 1.00 85.75 86 GLU A C 1
ATOM 728 O O . GLU A 1 86 ? 2.691 -0.765 -17.194 1.00 85.75 86 GLU A O 1
ATOM 733 N N . ALA A 1 87 ? 3.665 -1.472 -19.092 1.00 86.56 87 ALA A N 1
ATOM 734 C CA . ALA A 1 87 ? 2.762 -2.608 -19.301 1.00 86.56 87 ALA A CA 1
ATOM 735 C C . ALA A 1 87 ? 2.772 -3.593 -18.117 1.00 86.56 87 ALA A C 1
ATOM 737 O O . ALA A 1 87 ? 1.746 -4.191 -17.781 1.00 86.56 87 ALA A O 1
ATOM 738 N N . HIS A 1 88 ? 3.911 -3.703 -17.431 1.00 84.12 88 HIS A N 1
ATOM 739 C CA . HIS A 1 88 ? 4.084 -4.520 -16.229 1.00 84.12 88 HIS A CA 1
ATOM 740 C C . HIS A 1 88 ? 3.693 -3.802 -14.921 1.00 84.12 88 HIS A C 1
ATOM 742 O O . HIS A 1 88 ? 3.921 -4.328 -13.828 1.00 84.12 88 HIS A O 1
ATOM 748 N N . ASN A 1 89 ? 3.064 -2.622 -15.004 1.00 82.81 89 ASN A N 1
ATOM 749 C CA . ASN A 1 89 ? 2.689 -1.759 -13.874 1.00 82.81 89 ASN A CA 1
ATOM 750 C C . ASN A 1 89 ? 3.874 -1.375 -12.967 1.00 82.81 89 ASN A C 1
ATOM 752 O O . ASN A 1 89 ? 3.695 -1.100 -11.776 1.00 82.81 89 ASN A O 1
ATOM 756 N N . ALA A 1 90 ? 5.093 -1.362 -13.508 1.00 84.25 90 ALA A N 1
ATOM 757 C CA . ALA A 1 90 ? 6.268 -0.914 -12.783 1.00 84.25 90 ALA A CA 1
ATOM 758 C C . ALA A 1 90 ? 6.459 0.596 -12.965 1.00 84.25 90 ALA A C 1
ATOM 760 O O . ALA A 1 90 ? 6.216 1.168 -14.023 1.00 84.25 90 ALA A O 1
ATOM 761 N N . THR A 1 91 ? 6.925 1.254 -11.909 1.00 85.00 91 THR A N 1
ATOM 762 C CA . THR A 1 91 ? 7.306 2.669 -11.967 1.00 85.00 91 THR A CA 1
ATOM 763 C C . THR A 1 91 ? 8.782 2.778 -12.308 1.00 85.00 91 THR A C 1
ATOM 765 O O . THR A 1 91 ? 9.599 2.036 -11.756 1.00 85.00 91 THR A O 1
ATOM 768 N N . VAL A 1 92 ? 9.136 3.710 -13.193 1.00 87.38 92 VAL A N 1
ATOM 769 C CA . VAL A 1 92 ? 10.531 3.971 -13.548 1.00 87.38 92 VAL A CA 1
ATOM 770 C C . VAL A 1 92 ? 10.970 5.359 -13.103 1.00 87.38 92 VAL A C 1
ATOM 772 O O . VAL A 1 92 ? 10.207 6.325 -13.140 1.00 87.38 92 VAL A O 1
ATOM 775 N N . ARG A 1 93 ? 12.246 5.477 -12.741 1.00 87.38 93 ARG A N 1
ATOM 776 C CA . ARG A 1 93 ? 12.915 6.756 -12.509 1.00 87.38 93 ARG A CA 1
ATOM 777 C C . ARG A 1 93 ? 14.324 6.719 -13.087 1.00 87.38 93 ARG A C 1
ATOM 779 O O . ARG A 1 93 ? 15.063 5.776 -12.835 1.00 87.38 93 ARG A O 1
ATOM 786 N N . SER A 1 94 ? 14.730 7.760 -13.811 1.00 85.62 94 SER A N 1
ATOM 787 C CA . SER A 1 94 ? 16.135 7.905 -14.213 1.00 85.62 94 SER A CA 1
ATOM 788 C C . SER A 1 94 ? 17.012 8.164 -12.988 1.00 85.62 94 SER A C 1
ATOM 790 O O . SER A 1 94 ? 16.711 9.042 -12.173 1.00 85.62 94 SER A O 1
ATOM 792 N N . VAL A 1 95 ? 18.102 7.411 -12.865 1.00 84.94 95 VAL A N 1
ATOM 793 C CA . VAL A 1 95 ? 19.132 7.618 -11.845 1.00 84.94 95 VAL A CA 1
ATOM 794 C C . VAL A 1 95 ? 20.310 8.323 -12.501 1.00 84.94 95 VAL A C 1
ATOM 796 O O . VAL A 1 95 ? 21.105 7.707 -13.203 1.00 84.94 95 VAL A O 1
ATOM 799 N N . GLY A 1 96 ? 20.424 9.624 -12.242 1.00 83.00 96 GLY A N 1
ATOM 800 C CA . GLY A 1 96 ? 21.461 10.471 -12.829 1.00 83.00 96 GLY A CA 1
ATOM 801 C C . GLY A 1 96 ? 21.113 10.983 -14.227 1.00 83.00 96 GLY A C 1
ATOM 802 O O . GLY A 1 96 ? 19.982 10.840 -14.704 1.00 83.00 96 GLY A O 1
ATOM 803 N N . GLU A 1 97 ? 22.100 11.626 -14.847 1.00 81.56 97 GLU A N 1
ATOM 804 C CA . GLU A 1 97 ? 21.990 12.189 -16.191 1.00 81.56 97 GLU A CA 1
ATOM 805 C C . GLU A 1 97 ? 22.282 11.117 -17.256 1.00 81.56 97 GLU A C 1
ATOM 807 O O . GLU A 1 97 ? 23.232 10.342 -17.101 1.00 81.56 97 GLU A O 1
ATOM 812 N N . PRO A 1 98 ? 21.485 11.047 -18.338 1.00 84.88 98 PRO A N 1
ATOM 813 C CA . PRO A 1 98 ? 21.765 10.152 -19.452 1.00 84.88 98 PRO A CA 1
ATOM 814 C C . PRO A 1 98 ? 23.063 10.565 -20.154 1.00 84.88 98 PRO A C 1
ATOM 816 O O . PRO A 1 98 ? 23.267 11.732 -20.492 1.00 84.88 98 PRO A O 1
ATOM 819 N N . ILE A 1 99 ? 23.931 9.590 -20.415 1.00 85.38 99 ILE A N 1
ATOM 820 C CA . ILE A 1 99 ? 25.168 9.790 -21.169 1.00 85.38 99 ILE A CA 1
ATOM 821 C C . ILE A 1 99 ? 24.819 9.653 -22.648 1.00 85.38 99 ILE A C 1
ATOM 823 O O . ILE A 1 99 ? 24.509 8.560 -23.122 1.00 85.38 99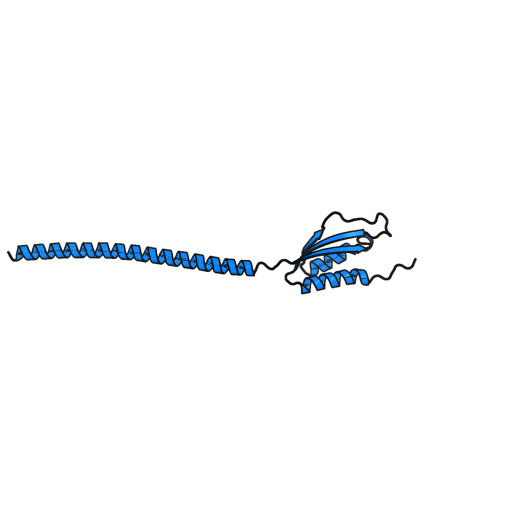 ILE A O 1
ATOM 827 N N . LEU A 1 100 ? 24.846 10.767 -23.374 1.00 83.38 100 LEU A N 1
ATOM 828 C CA . LEU A 1 100 ? 24.554 10.788 -24.803 1.00 83.38 100 LEU A CA 1
ATOM 829 C C . LEU A 1 100 ? 25.798 10.411 -25.609 1.00 83.38 100 LEU A C 1
ATOM 831 O O . LEU A 1 100 ? 26.859 11.017 -25.445 1.00 83.38 100 LEU A O 1
ATOM 835 N N . GLY A 1 101 ? 25.652 9.454 -26.525 1.00 75.44 101 GLY A N 1
ATOM 836 C CA . GLY A 1 101 ? 26.638 9.234 -27.574 1.00 75.44 101 GLY A CA 1
ATOM 837 C C . GLY A 1 101 ? 26.676 10.467 -28.473 1.00 75.44 101 GLY A C 1
ATOM 838 O O . GLY A 1 101 ? 25.705 10.764 -29.160 1.00 75.44 101 GLY A O 1
ATOM 839 N N . GLY A 1 102 ? 27.771 11.231 -28.450 1.00 71.50 102 GLY A N 1
ATOM 840 C CA . GLY A 1 102 ? 27.882 12.532 -29.132 1.00 71.50 102 GLY A CA 1
ATOM 841 C C . GLY A 1 102 ? 27.732 12.509 -30.665 1.00 71.50 102 GLY A C 1
ATOM 842 O O . GLY A 1 102 ? 27.801 13.558 -31.299 1.00 71.50 102 GLY A O 1
ATOM 843 N N . MET A 1 103 ? 27.530 11.337 -31.274 1.00 74.44 103 MET A N 1
ATOM 844 C CA . MET A 1 103 ? 27.273 11.135 -32.701 1.00 74.44 103 MET A CA 1
ATOM 845 C C . MET A 1 103 ? 26.237 10.022 -32.895 1.00 74.44 103 MET A C 1
ATOM 847 O O . MET A 1 103 ? 26.078 9.161 -32.037 1.00 74.44 103 MET A O 1
ATOM 851 N N . ARG A 1 104 ? 25.569 9.990 -34.058 1.00 69.81 104 ARG A N 1
ATOM 852 C CA . ARG A 1 104 ? 24.492 9.021 -34.355 1.00 69.81 104 ARG A CA 1
ATOM 853 C C . ARG A 1 104 ? 24.906 7.547 -34.246 1.00 69.81 104 ARG A C 1
ATOM 855 O O . ARG A 1 104 ? 24.055 6.727 -33.921 1.00 69.81 104 ARG A O 1
ATOM 862 N N . ASN A 1 105 ? 26.180 7.245 -34.486 1.00 74.56 105 ASN A N 1
ATOM 863 C CA . ASN A 1 105 ? 26.733 5.888 -34.453 1.00 74.56 105 ASN A CA 1
ATOM 864 C C . ASN A 1 105 ? 27.346 5.535 -33.089 1.00 74.56 105 ASN A C 1
ATOM 866 O O . ASN A 1 105 ? 27.923 4.466 -32.941 1.00 74.56 105 ASN A O 1
ATOM 870 N N . ILE A 1 106 ? 27.252 6.425 -32.098 1.00 79.31 106 ILE A N 1
ATOM 871 C CA . ILE A 1 106 ? 27.735 6.171 -30.740 1.00 79.31 106 ILE A CA 1
ATOM 872 C C . ILE A 1 106 ? 26.527 5.837 -29.868 1.00 79.31 106 ILE A C 1
ATOM 874 O O . ILE A 1 106 ? 25.486 6.493 -29.936 1.00 79.31 106 ILE A O 1
ATOM 878 N N . GLU A 1 107 ? 26.660 4.793 -29.061 1.00 82.44 107 GLU A N 1
ATOM 879 C CA . GLU A 1 107 ? 25.626 4.371 -28.125 1.00 82.44 107 GLU A CA 1
ATOM 880 C C . GLU A 1 107 ? 25.451 5.391 -26.992 1.00 82.44 107 GLU A C 1
ATOM 882 O O . GLU A 1 107 ? 26.409 5.968 -26.474 1.00 82.44 107 GLU A O 1
ATOM 887 N N . SER A 1 108 ? 24.203 5.589 -26.582 1.00 86.50 108 SER A N 1
ATOM 888 C CA . SER A 1 108 ? 23.839 6.323 -25.376 1.00 86.50 108 SER A CA 1
ATOM 889 C C . SER A 1 108 ? 23.623 5.343 -24.226 1.00 86.50 108 SER A C 1
ATOM 891 O O . SER A 1 108 ? 23.185 4.212 -24.432 1.00 86.50 108 SER A O 1
ATOM 893 N N . THR A 1 109 ? 23.899 5.782 -23.001 1.00 87.31 109 THR A N 1
ATOM 894 C CA . THR A 1 109 ? 23.674 4.990 -21.787 1.00 87.31 109 THR A CA 1
ATOM 895 C C . THR A 1 109 ? 22.769 5.737 -20.819 1.00 87.31 109 THR A C 1
ATOM 897 O O . THR A 1 109 ? 22.992 6.911 -20.528 1.00 87.31 109 THR A O 1
ATOM 900 N N . ILE A 1 110 ? 21.784 5.037 -20.263 1.00 88.56 110 ILE A N 1
ATOM 901 C CA . ILE A 1 110 ? 20.921 5.534 -19.189 1.00 88.56 110 ILE A CA 1
ATOM 902 C C . ILE A 1 110 ? 20.825 4.492 -18.075 1.00 88.56 110 ILE A C 1
ATOM 904 O O . ILE A 1 110 ? 20.867 3.285 -18.318 1.00 88.56 110 ILE A O 1
ATOM 908 N N . VAL A 1 111 ? 20.714 4.954 -16.832 1.00 88.00 111 VAL A N 1
ATOM 909 C CA . VAL A 1 111 ? 20.460 4.090 -15.677 1.00 88.00 111 VAL A CA 1
ATOM 910 C C . VAL A 1 111 ? 19.039 4.343 -15.198 1.00 88.00 111 VAL A C 1
ATOM 912 O O . VAL A 1 111 ? 18.681 5.469 -14.859 1.00 88.00 111 VAL A O 1
ATOM 915 N N . LEU A 1 112 ? 18.232 3.291 -15.167 1.00 88.12 112 LEU A N 1
ATOM 916 C CA . LEU A 1 112 ? 16.829 3.329 -14.779 1.00 88.12 112 LEU A CA 1
ATOM 917 C C . LEU A 1 112 ? 16.644 2.569 -13.467 1.00 88.12 112 LEU A C 1
ATOM 919 O O . LEU A 1 112 ? 17.110 1.443 -13.320 1.00 88.12 112 LEU A O 1
ATOM 923 N N . GLN A 1 113 ? 15.965 3.180 -12.505 1.00 88.00 113 GLN A N 1
ATOM 924 C CA . GLN A 1 113 ? 15.487 2.527 -11.295 1.00 88.00 113 GLN A CA 1
ATOM 925 C C . GLN A 1 113 ? 14.034 2.114 -11.497 1.00 88.00 113 GLN A C 1
ATOM 927 O O . GLN A 1 113 ? 13.177 2.959 -11.741 1.00 88.00 113 GLN A O 1
ATOM 932 N N . LEU A 1 114 ? 13.781 0.819 -11.360 1.00 86.56 114 LEU A N 1
ATOM 933 C CA . LEU A 1 114 ? 12.462 0.206 -11.368 1.00 86.56 114 LEU A CA 1
ATOM 934 C C . LEU A 1 114 ? 11.974 0.070 -9.927 1.00 86.56 114 LEU A C 1
ATOM 936 O O . LEU A 1 114 ? 12.721 -0.409 -9.068 1.00 86.56 114 LEU A O 1
ATOM 940 N N . SER A 1 115 ? 10.735 0.474 -9.659 1.00 82.06 115 SER A N 1
ATOM 941 C CA . SER A 1 115 ? 10.073 0.341 -8.358 1.00 82.06 115 SER A CA 1
ATOM 942 C C . SER A 1 115 ? 8.620 -0.121 -8.498 1.00 82.06 115 SER A C 1
ATOM 944 O O . SER A 1 115 ? 7.951 0.187 -9.480 1.00 82.06 115 SER A O 1
ATOM 946 N N . GLY A 1 116 ? 8.102 -0.826 -7.489 1.00 70.31 116 GLY A N 1
ATOM 947 C CA . GLY A 1 116 ? 6.669 -1.153 -7.391 1.00 70.31 116 GLY A CA 1
ATOM 948 C C . GLY A 1 116 ? 6.270 -2.559 -7.844 1.00 70.31 116 GLY A C 1
ATOM 949 O O . GLY A 1 116 ? 5.085 -2.868 -7.870 1.00 70.31 116 GLY A O 1
ATOM 950 N N . VAL A 1 117 ? 7.230 -3.436 -8.145 1.00 63.78 117 VAL A N 1
ATOM 951 C CA . VAL A 1 117 ? 6.932 -4.834 -8.483 1.00 63.78 117 VAL A CA 1
ATOM 952 C C . VAL A 1 117 ? 6.757 -5.649 -7.197 1.00 63.78 117 VAL A C 1
ATOM 954 O O . VAL A 1 117 ? 7.633 -5.638 -6.330 1.00 63.78 117 VAL A O 1
ATOM 957 N N . MET A 1 118 ? 5.617 -6.338 -7.062 1.00 66.62 118 MET A N 1
ATOM 958 C CA . MET A 1 118 ? 5.260 -7.099 -5.851 1.00 66.62 118 MET A CA 1
ATOM 959 C C . MET A 1 118 ? 6.029 -8.424 -5.710 1.00 66.62 118 MET A C 1
ATOM 961 O O . MET A 1 118 ? 6.156 -8.947 -4.605 1.00 66.62 118 MET A O 1
ATOM 965 N N . GLU A 1 119 ? 6.565 -8.959 -6.811 1.00 76.25 119 GLU A N 1
ATOM 966 C CA . GLU A 1 119 ? 7.214 -10.272 -6.877 1.00 76.25 119 GLU A CA 1
ATOM 967 C C . GLU A 1 119 ? 8.534 -10.190 -7.650 1.00 76.25 119 GLU A C 1
ATOM 969 O O . GLU A 1 119 ? 8.623 -9.552 -8.698 1.00 76.25 119 GLU A O 1
ATOM 974 N N . ARG A 1 120 ? 9.573 -10.868 -7.149 1.00 76.00 120 ARG A N 1
ATOM 975 C CA . ARG A 1 120 ? 10.892 -10.912 -7.798 1.00 76.00 120 ARG A CA 1
ATOM 976 C C . ARG A 1 120 ? 10.833 -11.536 -9.197 1.00 76.00 120 ARG A C 1
ATOM 978 O O . ARG A 1 120 ? 11.539 -11.071 -10.081 1.00 76.00 120 ARG A O 1
ATOM 985 N N . GLU A 1 121 ? 9.979 -12.536 -9.394 1.00 79.75 121 GLU A N 1
ATOM 986 C CA . GLU A 1 121 ? 9.806 -13.228 -10.680 1.00 79.75 121 GLU A CA 1
ATOM 987 C C . GLU A 1 121 ? 9.334 -12.267 -11.778 1.00 79.75 121 GLU A C 1
ATOM 989 O O . GLU A 1 121 ? 9.918 -12.231 -12.855 1.00 79.75 121 GLU A O 1
ATOM 994 N N . LYS A 1 122 ? 8.381 -11.379 -11.466 1.00 80.88 122 LYS A N 1
ATOM 995 C CA . LYS A 1 122 ? 7.922 -10.332 -12.393 1.00 80.88 122 LYS A CA 1
ATOM 996 C C . LYS A 1 122 ? 9.010 -9.311 -12.722 1.00 80.88 122 LYS A C 1
ATOM 998 O O . LYS A 1 122 ? 9.058 -8.789 -13.827 1.00 80.88 122 LYS A O 1
ATOM 1003 N N . MET A 1 123 ? 9.909 -9.021 -11.779 1.00 81.25 123 MET A N 1
ATOM 1004 C CA . MET A 1 123 ? 11.059 -8.152 -12.053 1.00 81.25 123 MET A CA 1
ATOM 1005 C C . MET A 1 123 ? 12.044 -8.830 -13.018 1.00 81.25 123 MET A C 1
ATOM 1007 O O . MET A 1 123 ? 12.590 -8.172 -13.901 1.00 81.25 123 MET A O 1
ATOM 1011 N N . GLU A 1 124 ? 12.268 -10.138 -12.870 1.00 83.19 124 GLU A N 1
ATOM 1012 C CA . GLU A 1 124 ? 13.109 -10.922 -13.785 1.00 83.19 124 GLU A CA 1
ATOM 1013 C C . GLU A 1 124 ? 12.471 -11.040 -15.184 1.00 83.19 124 GLU A C 1
ATOM 1015 O O . GLU A 1 124 ? 13.188 -10.955 -16.185 1.00 83.19 124 GLU A O 1
ATOM 1020 N N . GLU A 1 125 ? 11.141 -11.125 -15.268 1.00 86.06 125 GLU A N 1
ATOM 1021 C CA . GLU A 1 125 ? 10.371 -11.084 -16.520 1.00 86.06 125 GLU A CA 1
ATOM 1022 C C . GLU A 1 125 ? 10.542 -9.741 -17.249 1.00 86.06 125 GLU A C 1
ATOM 1024 O O . GLU A 1 125 ? 10.991 -9.731 -18.393 1.00 86.06 125 GLU A O 1
ATOM 1029 N N . ILE A 1 126 ? 10.352 -8.606 -16.558 1.00 86.31 126 ILE A N 1
ATOM 1030 C CA . ILE A 1 126 ? 10.587 -7.262 -17.125 1.00 86.31 126 ILE A CA 1
ATOM 1031 C C . ILE A 1 126 ? 12.017 -7.132 -17.662 1.00 86.31 126 ILE A C 1
ATOM 1033 O O . ILE A 1 126 ? 12.230 -6.629 -18.762 1.00 86.31 126 ILE A O 1
ATOM 1037 N N . ILE A 1 127 ? 13.022 -7.580 -16.900 1.00 85.25 127 ILE A N 1
ATOM 1038 C CA . ILE A 1 127 ? 14.426 -7.514 -17.336 1.00 85.25 127 ILE A CA 1
ATOM 1039 C C . ILE A 1 127 ? 14.647 -8.365 -18.593 1.00 85.25 127 ILE A C 1
ATOM 1041 O O . ILE A 1 127 ? 15.425 -7.972 -19.463 1.00 85.25 127 ILE A O 1
ATOM 1045 N N . THR A 1 128 ? 13.986 -9.517 -18.694 1.00 87.69 128 THR A N 1
ATOM 1046 C CA . THR A 1 128 ? 14.093 -10.416 -19.851 1.00 87.69 128 THR A CA 1
ATOM 1047 C C . THR A 1 128 ? 13.435 -9.811 -21.088 1.00 87.69 128 THR A C 1
ATOM 1049 O O . THR A 1 128 ? 14.064 -9.783 -22.146 1.00 87.69 128 THR A O 1
ATOM 1052 N N . ASP A 1 129 ? 12.241 -9.238 -20.946 1.00 87.44 129 ASP A N 1
ATOM 1053 C CA . ASP A 1 129 ? 11.539 -8.550 -22.034 1.00 87.44 129 ASP A CA 1
ATOM 1054 C C . ASP A 1 129 ? 12.334 -7.342 -22.534 1.00 87.44 129 ASP A C 1
ATOM 1056 O O . ASP A 1 129 ? 12.516 -7.165 -23.740 1.00 87.44 129 ASP A O 1
ATOM 1060 N N . VAL A 1 130 ? 12.880 -6.544 -21.607 1.00 85.94 130 VAL A N 1
ATOM 1061 C CA . VAL A 1 130 ? 13.742 -5.406 -21.944 1.00 85.94 130 VAL A CA 1
ATOM 1062 C C . VAL A 1 130 ? 14.984 -5.877 -22.697 1.00 85.94 130 VAL A C 1
ATOM 1064 O O . VAL A 1 130 ? 15.312 -5.275 -23.711 1.00 85.94 130 VAL A O 1
ATOM 1067 N N . ARG A 1 131 ? 15.650 -6.963 -22.273 1.00 84.88 131 ARG A N 1
ATOM 1068 C CA . ARG A 1 131 ? 16.797 -7.541 -23.009 1.00 84.88 131 ARG A CA 1
ATOM 1069 C C . ARG A 1 131 ? 16.416 -7.992 -24.418 1.00 84.88 131 ARG A C 1
ATOM 1071 O O . ARG A 1 131 ? 17.142 -7.684 -25.359 1.00 84.88 131 ARG A O 1
ATOM 1078 N N . GLY A 1 132 ? 15.249 -8.617 -24.579 1.00 82.94 132 GLY A N 1
ATOM 1079 C CA . GLY A 1 132 ? 14.739 -9.042 -25.884 1.00 82.94 132 GLY A CA 1
ATOM 1080 C C . GLY A 1 132 ? 14.588 -7.897 -26.893 1.00 82.94 132 GLY A C 1
ATOM 1081 O O . GLY A 1 132 ? 14.771 -8.109 -28.090 1.00 82.94 132 GLY A O 1
ATOM 1082 N N . LEU A 1 133 ? 14.335 -6.663 -26.434 1.00 81.38 133 LEU A N 1
ATOM 1083 C CA . LEU A 1 133 ? 14.294 -5.484 -27.311 1.00 81.38 133 LEU A CA 1
ATOM 1084 C C . LEU A 1 133 ? 15.658 -5.158 -27.941 1.00 81.38 133 LEU A C 1
ATOM 1086 O O . LEU A 1 133 ? 15.681 -4.600 -29.037 1.00 81.38 133 LEU A O 1
ATOM 1090 N N . PHE A 1 134 ? 16.761 -5.494 -27.264 1.00 75.69 134 PHE A N 1
ATOM 1091 C CA . PHE A 1 134 ? 18.131 -5.234 -27.720 1.00 75.69 134 PHE A CA 1
ATOM 1092 C C . PHE A 1 134 ? 18.736 -6.426 -28.477 1.00 75.69 134 PHE A C 1
ATOM 1094 O O . PHE A 1 134 ? 19.525 -6.215 -29.391 1.00 75.69 134 PHE A O 1
ATOM 1101 N N . ASP A 1 135 ? 18.328 -7.660 -28.161 1.00 67.62 135 ASP A N 1
ATOM 1102 C CA . ASP A 1 135 ? 18.834 -8.878 -28.820 1.00 67.62 135 ASP A CA 1
ATOM 1103 C C . ASP A 1 135 ? 18.230 -9.117 -30.222 1.00 67.62 135 ASP A C 1
ATOM 1105 O O . ASP A 1 135 ? 18.802 -9.839 -31.037 1.00 67.62 135 ASP A O 1
ATOM 1109 N N . CYS A 1 136 ? 17.074 -8.521 -30.537 1.00 54.19 136 CYS A N 1
ATOM 1110 C CA . CYS A 1 136 ? 16.430 -8.643 -31.853 1.00 54.19 136 CYS A CA 1
ATOM 1111 C C . CYS A 1 136 ? 17.036 -7.748 -32.951 1.00 54.19 136 CYS A C 1
ATOM 1113 O O . CYS A 1 136 ? 16.501 -7.722 -34.063 1.00 54.19 136 CYS A O 1
ATOM 1115 N N . GLU A 1 137 ? 18.110 -7.002 -32.683 1.00 55.00 137 GLU A N 1
ATOM 1116 C CA . GLU A 1 137 ? 18.726 -6.159 -33.709 1.00 55.00 137 GLU A CA 1
ATOM 1117 C C . GLU A 1 137 ? 19.796 -6.928 -34.509 1.00 55.00 137 GLU A C 1
ATOM 1119 O O . GLU A 1 137 ? 20.761 -7.425 -33.927 1.00 55.00 137 GLU A O 1
ATOM 1124 N N . PRO A 1 138 ? 19.680 -7.020 -35.851 1.00 50.53 138 PRO A N 1
ATOM 1125 C CA . PRO A 1 138 ? 20.803 -7.445 -36.672 1.00 50.53 138 PRO A CA 1
ATOM 1126 C C . PRO A 1 138 ? 21.919 -6.404 -36.543 1.00 50.53 138 PRO A C 1
ATOM 1128 O O . PRO A 1 138 ? 21.664 -5.197 -36.633 1.00 50.53 138 PRO A O 1
ATOM 1131 N N . ALA A 1 139 ? 23.149 -6.880 -36.328 1.00 48.62 139 ALA A N 1
ATOM 1132 C CA . ALA A 1 139 ? 24.345 -6.054 -36.423 1.00 48.62 139 ALA A CA 1
ATOM 1133 C C . ALA A 1 139 ? 24.293 -5.281 -37.750 1.00 48.62 139 ALA A C 1
ATOM 1135 O O . ALA A 1 139 ? 24.031 -5.865 -38.800 1.00 48.62 139 ALA A O 1
ATOM 1136 N N . LEU A 1 140 ? 24.451 -3.959 -37.682 1.00 51.91 140 LEU A N 1
ATOM 1137 C CA . LEU A 1 140 ? 24.587 -3.125 -38.871 1.00 51.91 140 LEU A CA 1
ATOM 1138 C C . LEU A 1 140 ? 25.826 -3.613 -39.633 1.00 51.91 140 LEU A C 1
ATOM 1140 O O . LEU A 1 140 ? 26.933 -3.457 -39.128 1.00 51.91 140 LEU A O 1
ATOM 1144 N N . ASP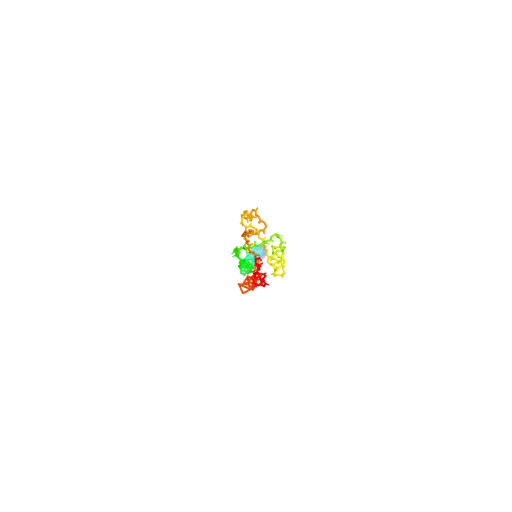 A 1 141 ? 25.625 -4.226 -40.801 1.00 50.62 141 ASP A N 1
ATOM 1145 C CA . ASP A 1 141 ? 26.695 -4.418 -41.781 1.00 50.62 141 ASP A CA 1
ATOM 1146 C C . ASP A 1 141 ? 27.216 -3.033 -42.220 1.00 50.62 141 ASP A C 1
ATOM 1148 O O . ASP A 1 141 ? 26.420 -2.109 -42.429 1.00 50.62 141 ASP A O 1
ATOM 1152 N N . ASP A 1 142 ? 28.548 -2.925 -42.296 1.00 41.09 142 ASP A N 1
ATOM 1153 C CA . ASP A 1 142 ? 29.354 -1.735 -42.629 1.00 41.09 142 ASP A CA 1
ATOM 1154 C C . ASP A 1 142 ? 28.955 -1.013 -43.935 1.00 41.09 142 ASP A C 1
ATOM 1156 O O . ASP A 1 142 ? 28.674 -1.689 -44.957 1.00 41.09 142 ASP A O 1
#

Foldseek 3Di:
DVVVVVVVVVVVVVVVVVVVVVVVVVVVVVVVVVVVVVVVVVVVVVVVVVVVVVVVVPQPWDKDKDKDKALCPVVVLVVVLVVLLVVLVKDKDWDDDKADQPDNPHIIMTMIMITDDRDPVSVVVSVVVSVVSVVPDDDDDD

Sequence (142 aa):
VKEYYMLQHRQKRDRLEVLRDVVQMRLEEAMADVNRSLHRRTVVEEAHRLQNRMEGMVSRNFTTTVRVTGHLYNRHLLERTLDVIEAHNATVRSVGEPILGGMRNIESTIVLQLSGVMEREKMEEIITDVRGLFDCEPALDD

pLDDT: mean 82.02, std 11.73, range [41.09, 96.75]